Protein AF-A0A822ASY5-F1 (afdb_monomer_lite)

Sequence (119 aa):
MQWKNSNTTNGQVVAGGKGQGTGLHQLDHPTDVLIDKETDGLIICEGSRVVRLSRRSGTTKGEILIDNIKCCGLAMDEQRYLYVCVCVGAEKIITQQPQPQGGWMDIAYAKRRTLHFVS

Structure (mmCIF, N/CA/C/O backbone):
data_AF-A0A822ASY5-F1
#
_entry.id   AF-A0A822ASY5-F1
#
loop_
_atom_site.group_PDB
_atom_site.id
_atom_site.type_symbol
_atom_site.label_atom_id
_atom_site.label_alt_id
_atom_site.label_comp_id
_atom_site.label_asym_id
_atom_site.label_entity_id
_atom_site.label_seq_id
_atom_site.pdbx_PDB_ins_code
_atom_site.Cartn_x
_atom_site.Cartn_y
_atom_site.Cartn_z
_atom_site.occupancy
_atom_site.B_iso_or_equiv
_atom_site.auth_seq_id
_atom_site.auth_comp_id
_atom_site.auth_asym_id
_atom_site.auth_atom_id
_atom_site.pdbx_PDB_model_num
ATOM 1 N N . MET A 1 1 ? -1.332 -5.523 11.302 1.00 77.81 1 MET A N 1
ATOM 2 C CA . MET A 1 1 ? -2.174 -5.598 12.521 1.00 77.81 1 MET A CA 1
ATOM 3 C C . MET A 1 1 ? -2.439 -4.182 13.006 1.00 77.81 1 MET A C 1
ATOM 5 O O . MET A 1 1 ? -1.542 -3.358 12.884 1.00 77.81 1 MET A O 1
ATOM 9 N N . GLN A 1 2 ? -3.638 -3.890 13.510 1.00 79.69 2 GLN A N 1
ATOM 10 C CA . GLN A 1 2 ? -3.992 -2.585 14.071 1.00 79.69 2 GLN A CA 1
ATOM 11 C C . GLN A 1 2 ? -4.188 -2.689 15.587 1.00 79.69 2 GLN A C 1
ATOM 13 O O . GLN A 1 2 ? -4.877 -3.590 16.060 1.00 79.69 2 GLN A O 1
ATOM 18 N N . TRP A 1 3 ? -3.628 -1.731 16.325 1.00 81.62 3 TRP A N 1
ATOM 19 C CA . TRP A 1 3 ? -3.753 -1.598 17.778 1.00 81.62 3 TRP A CA 1
ATOM 20 C C . TRP A 1 3 ? -4.463 -0.285 18.100 1.00 81.62 3 TRP A C 1
ATOM 22 O O . TRP A 1 3 ? -4.217 0.727 17.438 1.00 81.62 3 TRP A O 1
ATOM 32 N N . LYS A 1 4 ? -5.371 -0.284 19.080 1.00 74.00 4 LYS A N 1
ATOM 33 C CA . LYS A 1 4 ? -6.147 0.908 19.443 1.00 74.00 4 LYS A CA 1
ATOM 34 C C . LYS A 1 4 ? -5.804 1.303 20.876 1.00 74.00 4 LYS A C 1
ATOM 36 O O . LYS A 1 4 ? -6.320 0.683 21.785 1.00 74.00 4 LYS A O 1
ATOM 41 N N . ASN A 1 5 ? -4.984 2.345 21.044 1.00 72.94 5 ASN A N 1
ATOM 42 C CA . ASN A 1 5 ? -4.483 2.885 22.322 1.00 72.94 5 ASN A CA 1
ATOM 43 C C . ASN A 1 5 ? -3.680 1.896 23.203 1.00 72.94 5 ASN A C 1
ATOM 45 O O . ASN A 1 5 ? -3.689 0.688 22.992 1.00 72.94 5 ASN A O 1
ATOM 49 N N . SER A 1 6 ? -2.939 2.437 24.175 1.00 60.81 6 SER A N 1
ATOM 50 C CA . SER A 1 6 ? -1.999 1.695 25.032 1.00 60.81 6 SER A CA 1
ATOM 51 C C . SER A 1 6 ? -2.659 0.783 26.070 1.00 60.81 6 SER A C 1
ATOM 53 O O . SER A 1 6 ? -1.964 -0.008 26.698 1.00 60.81 6 SER A O 1
ATOM 55 N N . ASN A 1 7 ? -3.977 0.891 26.266 1.00 66.25 7 ASN A N 1
ATOM 56 C CA . AS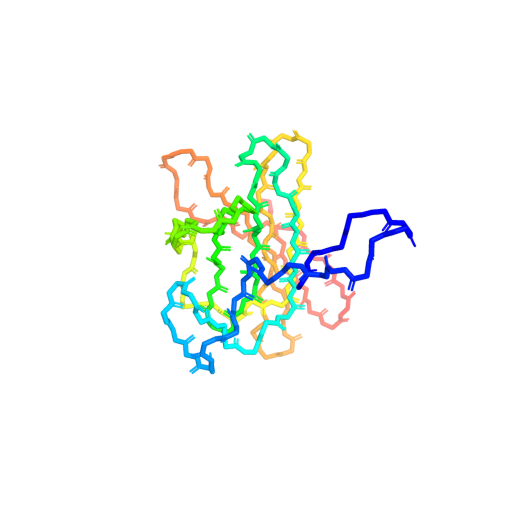N A 1 7 ? -4.703 0.148 27.300 1.00 66.25 7 ASN A CA 1
ATOM 57 C C . ASN A 1 7 ? -5.466 -1.058 26.736 1.00 66.25 7 ASN A C 1
ATOM 59 O O . ASN A 1 7 ? -6.144 -1.754 27.490 1.00 66.25 7 ASN A O 1
ATOM 63 N N . THR A 1 8 ? -5.375 -1.319 25.428 1.00 64.06 8 THR A N 1
ATOM 64 C CA . THR A 1 8 ? -5.912 -2.543 24.831 1.00 64.06 8 THR A CA 1
ATOM 65 C C . THR A 1 8 ? -4.779 -3.502 24.483 1.00 64.06 8 THR A C 1
ATOM 67 O O . THR A 1 8 ? -3.829 -3.162 23.784 1.00 64.06 8 THR A O 1
ATOM 70 N N . THR A 1 9 ? -4.887 -4.737 24.964 1.00 69.94 9 THR A N 1
ATOM 71 C CA . THR A 1 9 ? -3.963 -5.836 24.637 1.00 69.94 9 THR A CA 1
ATOM 72 C C . THR A 1 9 ? -4.388 -6.610 23.387 1.00 69.94 9 THR A C 1
ATOM 74 O O . THR A 1 9 ? -3.680 -7.513 22.948 1.00 69.94 9 THR A O 1
ATOM 77 N N . ASN A 1 10 ? -5.526 -6.252 22.787 1.00 75.94 10 ASN A N 1
ATOM 78 C CA . ASN A 1 10 ? -6.112 -6.971 21.663 1.00 75.94 10 ASN A CA 1
ATOM 79 C C . ASN A 1 10 ? -5.851 -6.227 20.349 1.00 75.94 10 ASN A C 1
ATOM 81 O O . ASN A 1 10 ? -6.573 -5.296 19.984 1.00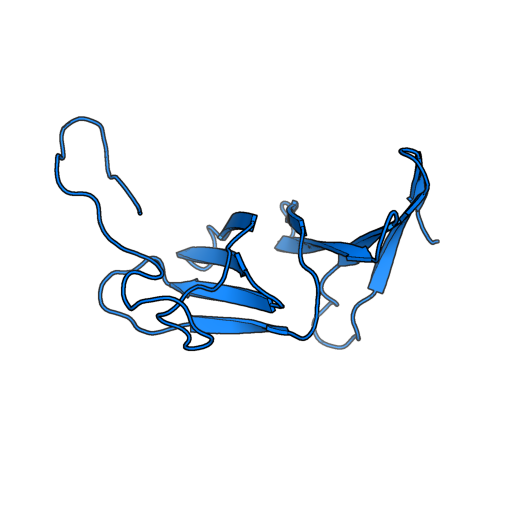 75.94 10 ASN A O 1
ATOM 85 N N . GLY A 1 11 ? -4.823 -6.663 19.624 1.00 77.56 11 GLY A N 1
ATOM 86 C CA . GLY A 1 11 ? -4.589 -6.267 18.239 1.00 77.56 11 GLY A CA 1
ATOM 87 C C . GLY A 1 11 ? -5.593 -6.930 17.293 1.00 77.56 11 GLY A C 1
ATOM 88 O O . GLY A 1 11 ? -5.956 -8.094 17.457 1.00 77.56 11 GLY A O 1
ATOM 89 N N . GLN A 1 12 ? -6.034 -6.200 16.271 1.00 81.94 12 GLN A N 1
ATOM 90 C CA . GLN A 1 12 ? -6.918 -6.722 15.233 1.00 81.94 12 GLN A CA 1
ATOM 91 C C . GLN A 1 12 ? -6.144 -6.991 13.941 1.00 81.94 12 GLN A C 1
ATOM 93 O O . GLN A 1 12 ? -5.408 -6.136 13.432 1.00 81.94 12 GLN A O 1
ATOM 98 N N . VAL A 1 13 ? -6.329 -8.185 13.377 1.00 82.38 13 VAL A N 1
ATOM 99 C CA . VAL A 1 13 ? -5.886 -8.482 12.012 1.00 82.38 13 VAL A CA 1
ATOM 100 C C . VAL A 1 13 ? -6.842 -7.785 11.047 1.00 82.38 13 VAL A C 1
ATOM 102 O O . VAL A 1 13 ? -8.025 -8.099 11.000 1.00 82.38 13 VAL A O 1
ATOM 105 N N . VAL A 1 14 ? -6.309 -6.808 10.316 1.00 80.25 14 VAL A N 1
ATOM 106 C CA . VAL A 1 14 ? -7.033 -5.977 9.335 1.00 80.25 14 VAL A CA 1
ATOM 107 C C . VAL A 1 14 ? -6.674 -6.336 7.888 1.00 80.25 14 VAL A C 1
ATOM 109 O O . VAL A 1 14 ? -7.365 -5.938 6.964 1.00 80.25 14 VAL A O 1
ATOM 112 N N . ALA A 1 15 ? -5.592 -7.095 7.698 1.00 82.88 15 ALA A N 1
ATOM 113 C CA . ALA A 1 15 ? -5.107 -7.587 6.414 1.00 82.88 15 ALA A CA 1
ATOM 114 C C . ALA A 1 15 ? -4.244 -8.838 6.645 1.00 82.88 15 ALA A C 1
ATOM 116 O O . ALA A 1 15 ? -3.534 -8.912 7.656 1.00 82.88 15 ALA A O 1
ATOM 117 N N . GLY A 1 16 ? -4.295 -9.801 5.722 1.00 83.12 16 GLY A N 1
ATOM 118 C CA . GLY A 1 16 ? -3.561 -11.066 5.813 1.00 83.12 16 GLY A CA 1
ATOM 119 C C . GLY A 1 16 ? -4.098 -12.031 6.883 1.00 83.12 16 GLY A C 1
ATOM 120 O O . GLY A 1 16 ? -5.283 -12.045 7.206 1.00 83.12 16 GLY A O 1
ATOM 121 N N . GLY A 1 17 ? -3.216 -12.877 7.432 1.00 81.31 17 GLY A N 1
ATOM 122 C CA . GLY A 1 17 ? -3.567 -13.860 8.473 1.00 81.31 17 GLY A CA 1
ATOM 123 C C . GLY A 1 17 ? -4.221 -15.151 7.956 1.00 81.31 17 GLY A C 1
ATOM 124 O O . GLY A 1 17 ? -4.697 -15.960 8.750 1.00 81.31 17 GLY A O 1
ATOM 125 N N . LYS A 1 18 ? -4.240 -15.356 6.634 1.00 86.44 18 LYS A N 1
ATOM 126 C CA . LYS A 1 18 ? -4.785 -16.545 5.952 1.00 86.44 18 LYS A CA 1
ATOM 127 C C . LYS A 1 18 ? -3.738 -17.252 5.079 1.00 86.44 18 LYS A C 1
ATOM 129 O O . LYS A 1 18 ? -4.065 -17.852 4.059 1.00 86.44 18 LYS A O 1
ATOM 134 N N . GLY A 1 19 ? -2.474 -17.163 5.488 1.00 88.75 19 GLY A N 1
ATOM 135 C CA . GLY A 1 19 ? -1.333 -17.632 4.703 1.00 88.75 19 GLY A CA 1
ATOM 136 C C . GLY A 1 19 ? -0.950 -16.678 3.569 1.00 88.75 19 GLY A C 1
ATOM 137 O O . GLY A 1 19 ? -1.640 -15.689 3.308 1.00 88.75 19 GLY A O 1
ATOM 138 N N . GLN A 1 20 ? 0.179 -16.985 2.935 1.00 91.62 20 GLN A N 1
ATOM 139 C CA . GLN A 1 20 ? 0.674 -16.277 1.758 1.00 91.62 20 GLN A CA 1
ATOM 140 C C . GLN A 1 20 ? -0.189 -16.617 0.536 1.00 91.62 20 GLN A C 1
ATOM 142 O O . GLN A 1 20 ? -0.557 -17.778 0.350 1.00 91.62 20 GLN A O 1
ATOM 147 N N . GLY A 1 21 ? -0.499 -15.627 -0.301 1.00 89.12 21 GLY A N 1
ATOM 148 C CA . GLY A 1 21 ? -1.221 -15.850 -1.552 1.00 89.12 21 GLY A CA 1
ATOM 149 C C . GLY A 1 21 ? -1.823 -14.581 -2.142 1.00 89.12 21 GLY A C 1
ATOM 150 O O . GLY A 1 21 ? -1.695 -13.495 -1.583 1.00 89.12 21 GLY A O 1
ATOM 151 N N . THR A 1 22 ? -2.505 -14.739 -3.275 1.00 86.81 22 THR A N 1
ATOM 152 C CA . THR A 1 22 ? -3.062 -13.639 -4.078 1.00 86.81 22 THR A CA 1
ATOM 153 C C . THR A 1 22 ? -4.551 -13.386 -3.815 1.00 86.81 22 THR A C 1
ATOM 155 O O . THR A 1 22 ? -5.168 -12.539 -4.463 1.00 86.81 22 THR A O 1
ATOM 158 N N . GLY A 1 23 ? -5.175 -14.070 -2.853 1.00 85.69 23 GLY A N 1
ATOM 159 C CA . GLY A 1 23 ? -6.523 -13.708 -2.406 1.00 85.69 23 GLY A CA 1
ATOM 160 C C . GLY A 1 23 ? -6.548 -12.310 -1.772 1.00 85.69 23 GLY A C 1
ATOM 161 O O . GLY A 1 23 ? -5.559 -11.878 -1.193 1.00 85.69 23 GLY A O 1
ATOM 162 N N . LEU A 1 24 ? -7.679 -11.596 -1.817 1.00 81.81 24 LEU A N 1
ATOM 163 C CA . LEU A 1 24 ? -7.832 -10.274 -1.164 1.00 81.81 24 LEU A CA 1
ATOM 164 C C . LEU A 1 24 ? -7.716 -10.315 0.373 1.00 81.81 24 LEU A C 1
ATOM 166 O O . LEU A 1 24 ? -7.583 -9.289 1.029 1.00 81.81 24 LEU A O 1
ATOM 170 N N . HIS A 1 25 ? -7.801 -11.509 0.956 1.00 78.19 25 HIS A N 1
ATOM 171 C CA . HIS A 1 25 ? -7.625 -11.766 2.386 1.00 78.19 25 HIS A CA 1
ATOM 172 C C . HIS A 1 25 ? -6.249 -12.375 2.710 1.00 78.19 25 HIS A C 1
ATOM 174 O O . HIS A 1 25 ? -5.973 -12.714 3.862 1.00 78.19 25 HIS A O 1
ATOM 180 N N . GLN A 1 26 ? -5.400 -12.545 1.699 1.00 88.31 26 GLN A N 1
ATOM 181 C CA . GLN A 1 26 ? -4.021 -12.998 1.817 1.00 88.31 26 GLN A CA 1
ATOM 182 C C . GLN A 1 26 ? -3.094 -11.841 1.451 1.00 88.31 26 GLN A C 1
ATOM 184 O O . GLN A 1 26 ? -3.522 -10.871 0.835 1.00 88.31 26 GLN A O 1
ATOM 189 N N . LEU A 1 27 ? -1.845 -11.931 1.893 1.00 89.25 27 LEU A N 1
ATOM 190 C CA . LEU A 1 27 ? -0.790 -11.008 1.495 1.00 89.25 27 LEU A CA 1
ATOM 191 C C . LEU A 1 27 ? 0.386 -11.840 1.011 1.00 89.25 27 LEU A C 1
ATOM 193 O O . LEU A 1 27 ? 0.682 -12.881 1.602 1.00 89.25 27 LEU A O 1
ATOM 197 N N . ASP A 1 28 ? 1.079 -11.360 -0.010 1.00 92.25 28 ASP A N 1
ATOM 198 C CA . ASP A 1 28 ? 2.312 -11.962 -0.490 1.00 92.25 28 ASP A CA 1
ATOM 199 C C . ASP A 1 28 ? 3.449 -10.945 -0.379 1.00 92.25 28 ASP A C 1
ATOM 201 O O . ASP A 1 28 ? 3.425 -9.939 -1.062 1.00 92.25 28 ASP A O 1
ATOM 205 N N . HIS A 1 29 ? 4.419 -11.148 0.517 1.00 92.06 29 HIS A N 1
ATOM 206 C CA . HIS A 1 29 ? 5.585 -10.257 0.673 1.00 92.06 29 HIS A CA 1
ATOM 207 C C . HIS A 1 29 ? 5.259 -8.737 0.651 1.00 92.06 29 HIS A C 1
ATOM 209 O O . HIS A 1 29 ? 5.757 -8.017 -0.218 1.00 92.06 29 HIS A O 1
ATOM 215 N N . PRO A 1 30 ? 4.418 -8.218 1.570 1.00 92.12 30 PRO A N 1
ATOM 216 C CA . PRO A 1 30 ? 4.105 -6.792 1.621 1.00 92.12 30 PRO A CA 1
ATOM 217 C C . PRO A 1 30 ? 5.357 -5.956 1.907 1.00 92.12 30 PRO A C 1
ATOM 219 O O . PRO A 1 30 ? 6.120 -6.275 2.821 1.00 92.12 30 PRO A O 1
ATOM 222 N N . THR A 1 31 ? 5.557 -4.876 1.154 1.00 93.38 31 THR A N 1
ATOM 223 C CA . THR A 1 31 ? 6.727 -3.992 1.284 1.00 93.38 31 THR A CA 1
ATOM 224 C C . THR A 1 31 ? 6.387 -2.617 1.842 1.00 93.38 31 THR A C 1
ATOM 226 O O . THR A 1 31 ? 7.274 -1.968 2.388 1.00 93.38 31 THR A O 1
ATOM 229 N N . ASP A 1 32 ? 5.137 -2.161 1.714 1.00 94.81 32 ASP A N 1
ATOM 230 C CA . ASP A 1 32 ? 4.708 -0.858 2.229 1.00 94.81 32 ASP A CA 1
ATOM 231 C C . ASP A 1 32 ? 3.194 -0.805 2.496 1.00 94.81 32 ASP A C 1
ATOM 233 O O . ASP A 1 32 ? 2.422 -1.588 1.933 1.00 94.81 32 ASP A O 1
ATOM 237 N N . VAL A 1 33 ? 2.758 0.115 3.355 1.00 93.75 33 VAL A N 1
ATOM 238 C CA . VAL A 1 33 ? 1.348 0.333 3.696 1.00 93.75 33 VAL A CA 1
ATOM 239 C C . VAL A 1 33 ? 1.078 1.792 4.058 1.00 93.75 33 VAL A C 1
ATOM 241 O O . VAL A 1 33 ? 1.802 2.394 4.846 1.00 93.75 33 VAL A O 1
ATOM 244 N N . LEU A 1 34 ? -0.035 2.338 3.564 1.00 94.38 34 LEU A N 1
ATOM 245 C CA . LEU A 1 34 ? -0.553 3.640 3.986 1.00 94.38 34 LEU A CA 1
ATOM 246 C C . LEU A 1 34 ? -2.046 3.584 4.323 1.00 94.38 34 LEU A C 1
ATOM 248 O O . LEU A 1 34 ? -2.758 2.646 3.959 1.00 94.38 34 LEU A O 1
ATOM 252 N N . ILE A 1 35 ? -2.519 4.596 5.052 1.00 91.75 35 ILE A N 1
ATOM 253 C CA . ILE A 1 35 ? -3.927 4.742 5.433 1.00 91.75 35 ILE A CA 1
ATOM 254 C C . ILE A 1 35 ? -4.570 5.793 4.532 1.00 91.75 35 ILE A C 1
ATOM 256 O O . ILE A 1 35 ? -4.157 6.953 4.546 1.00 91.75 35 ILE A O 1
ATOM 260 N N . ASP A 1 36 ? -5.629 5.408 3.826 1.00 90.69 36 ASP A N 1
ATOM 261 C CA . ASP A 1 36 ? -6.537 6.351 3.183 1.00 90.69 36 ASP A CA 1
ATOM 262 C C . ASP A 1 36 ? -7.637 6.739 4.177 1.00 90.69 36 ASP A C 1
ATOM 264 O O . ASP A 1 36 ? -8.544 5.956 4.473 1.00 90.69 36 ASP A O 1
ATOM 268 N N . LYS A 1 37 ? -7.521 7.948 4.735 1.00 87.75 37 LYS A N 1
ATOM 269 C CA . LYS A 1 37 ? -8.436 8.460 5.765 1.00 87.75 37 LYS A CA 1
ATOM 270 C C . LYS A 1 37 ? -9.847 8.696 5.232 1.00 87.75 37 LYS A C 1
ATOM 272 O O . LYS A 1 37 ? -10.793 8.494 5.986 1.00 87.75 37 LYS A O 1
ATOM 277 N N . GLU A 1 38 ? -9.990 9.071 3.962 1.00 88.06 38 GLU A N 1
ATOM 278 C CA . GLU A 1 38 ? -11.299 9.336 3.358 1.00 88.06 38 GLU A CA 1
ATOM 279 C C . GLU A 1 38 ? -12.094 8.045 3.161 1.00 88.06 38 GLU A C 1
ATOM 281 O O . GLU A 1 38 ? -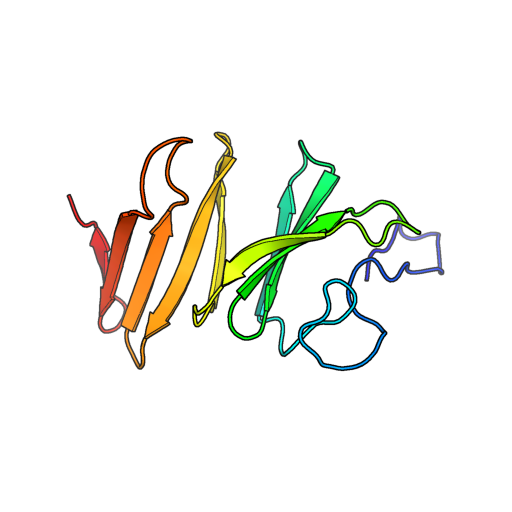13.298 8.002 3.405 1.00 88.06 38 GLU A O 1
ATOM 286 N N . THR A 1 39 ? -11.427 6.966 2.739 1.00 86.56 39 THR A N 1
ATOM 287 C CA . THR A 1 39 ? -12.099 5.671 2.539 1.00 86.56 39 THR A CA 1
ATOM 288 C C . THR A 1 39 ? -12.060 4.763 3.765 1.00 86.56 39 THR A C 1
ATOM 290 O O . THR A 1 39 ? -12.650 3.682 3.737 1.00 86.56 39 THR A O 1
ATOM 293 N N . ASP A 1 40 ? -11.388 5.190 4.841 1.00 88.00 40 ASP A N 1
ATOM 294 C CA . ASP A 1 40 ? -11.049 4.365 6.008 1.00 88.00 40 ASP A CA 1
ATOM 295 C C . ASP A 1 40 ? -10.409 3.021 5.590 1.00 88.00 40 ASP A C 1
ATOM 297 O O . ASP A 1 40 ? -10.729 1.939 6.097 1.00 88.00 40 ASP A O 1
ATOM 301 N N . GLY A 1 41 ? -9.526 3.097 4.592 1.00 89.25 41 GLY A N 1
ATOM 302 C CA . GLY A 1 41 ? -8.889 1.960 3.935 1.00 89.25 41 GLY A CA 1
ATOM 303 C C . GLY A 1 41 ? -7.392 1.862 4.226 1.00 89.25 41 GLY A C 1
ATOM 304 O O . GLY A 1 41 ? -6.735 2.847 4.561 1.00 89.25 41 GLY A O 1
ATOM 305 N N . LEU A 1 42 ? -6.844 0.658 4.086 1.00 91.38 42 LEU A N 1
ATOM 306 C CA . LEU A 1 42 ? -5.408 0.416 3.957 1.00 91.38 42 LEU A CA 1
ATOM 307 C C . LEU A 1 42 ? -5.081 0.238 2.487 1.00 91.38 42 LEU A C 1
ATOM 309 O O . LEU A 1 42 ? -5.719 -0.578 1.828 1.00 91.38 42 LEU A O 1
ATOM 313 N N . ILE A 1 43 ? -4.070 0.946 2.005 1.00 93.56 43 ILE A N 1
ATOM 314 C CA . ILE A 1 43 ? -3.466 0.684 0.702 1.00 93.56 43 ILE A CA 1
ATOM 315 C C . ILE A 1 43 ? -2.142 -0.020 0.968 1.00 93.56 43 ILE A C 1
ATOM 317 O O . ILE A 1 43 ? -1.297 0.509 1.687 1.00 93.56 43 ILE A O 1
ATOM 321 N N . ILE A 1 44 ? -1.999 -1.236 0.452 1.00 93.31 44 ILE A N 1
ATOM 322 C CA . ILE A 1 44 ? -0.872 -2.124 0.732 1.00 93.31 44 ILE A CA 1
ATOM 323 C C . ILE A 1 44 ? -0.165 -2.442 -0.576 1.00 93.31 44 ILE A C 1
ATOM 325 O O . ILE A 1 44 ? -0.787 -2.877 -1.542 1.00 93.31 44 ILE A O 1
ATOM 329 N N . CYS A 1 45 ? 1.143 -2.242 -0.567 1.00 93.81 45 CYS A N 1
ATOM 330 C CA . CYS A 1 45 ? 2.078 -2.660 -1.596 1.00 93.81 45 CYS A CA 1
ATOM 331 C C . CYS A 1 45 ? 2.520 -4.083 -1.255 1.00 93.81 45 CYS A C 1
ATOM 333 O O . CYS A 1 45 ? 3.166 -4.288 -0.225 1.00 93.81 45 CYS A O 1
ATOM 335 N N . GLU A 1 46 ? 2.120 -5.070 -2.055 1.00 92.12 46 GLU A N 1
ATOM 336 C CA . GLU A 1 46 ? 2.392 -6.487 -1.797 1.00 92.12 46 GLU A CA 1
ATOM 337 C C . GLU A 1 46 ? 2.607 -7.279 -3.081 1.00 92.12 46 GLU A C 1
ATOM 339 O O . GLU A 1 46 ? 1.920 -7.085 -4.078 1.00 92.12 46 GLU A O 1
ATOM 344 N N . GLY A 1 47 ? 3.590 -8.174 -3.054 1.00 89.94 47 GLY A N 1
ATOM 345 C CA . GLY A 1 47 ? 3.869 -9.109 -4.129 1.00 89.94 47 GLY A CA 1
ATOM 346 C C . GLY A 1 47 ? 4.094 -8.373 -5.441 1.00 89.94 47 GLY A C 1
ATOM 347 O O . GLY A 1 47 ? 5.065 -7.634 -5.603 1.00 89.94 47 GLY A O 1
ATOM 348 N N . SER A 1 48 ? 3.174 -8.583 -6.380 1.00 90.50 48 SER A N 1
ATOM 349 C CA . SER A 1 48 ? 3.168 -7.928 -7.690 1.00 90.50 48 SER A CA 1
ATOM 350 C C . SER A 1 48 ? 2.031 -6.907 -7.860 1.00 90.50 48 SER A C 1
ATOM 352 O O . SER A 1 48 ? 1.583 -6.657 -8.979 1.00 90.50 48 SER A O 1
ATOM 354 N N . ARG A 1 49 ? 1.504 -6.351 -6.761 1.00 91.12 49 ARG A N 1
ATOM 355 C CA . ARG A 1 49 ? 0.274 -5.551 -6.771 1.00 91.12 49 ARG A CA 1
ATOM 356 C C . ARG A 1 49 ? 0.196 -4.491 -5.670 1.00 91.12 49 ARG A C 1
ATOM 358 O O . ARG A 1 49 ? 0.932 -4.492 -4.685 1.00 91.12 49 ARG A O 1
ATOM 365 N N . VAL A 1 50 ? -0.759 -3.587 -5.845 1.00 92.56 50 VAL A N 1
ATOM 366 C CA . VAL A 1 50 ? -1.240 -2.667 -4.817 1.00 92.56 50 VAL A CA 1
ATOM 367 C C . VAL A 1 50 ? -2.712 -2.959 -4.581 1.00 92.56 50 VAL A C 1
ATOM 369 O O . VAL A 1 50 ? -3.522 -2.928 -5.509 1.00 92.56 50 VAL A O 1
ATOM 372 N N . VAL A 1 51 ? -3.064 -3.246 -3.334 1.00 92.12 51 VAL A N 1
ATOM 373 C CA . VAL A 1 51 ? -4.435 -3.568 -2.928 1.00 92.12 51 VAL A CA 1
ATOM 374 C C . VAL A 1 51 ? -4.963 -2.520 -1.968 1.00 92.12 51 VAL A C 1
ATOM 376 O O . VAL A 1 51 ? -4.220 -1.992 -1.141 1.00 92.12 51 VAL A O 1
ATOM 379 N N . ARG A 1 52 ? -6.264 -2.249 -2.038 1.00 91.50 52 ARG A N 1
ATOM 380 C CA . ARG A 1 52 ? -6.983 -1.471 -1.032 1.00 91.50 52 ARG A CA 1
ATOM 381 C C . ARG A 1 52 ? -7.891 -2.393 -0.241 1.00 91.50 52 ARG A C 1
ATOM 383 O O . ARG A 1 52 ? -8.724 -3.075 -0.824 1.00 91.50 52 ARG A O 1
ATOM 390 N N . LEU A 1 53 ? -7.751 -2.399 1.078 1.00 89.19 53 LEU A N 1
ATOM 391 C CA . LEU A 1 53 ? -8.551 -3.205 2.002 1.00 89.19 53 LEU A CA 1
ATOM 392 C C . LEU A 1 53 ? -9.290 -2.297 2.985 1.00 89.19 53 LEU A C 1
ATOM 394 O O . LEU A 1 53 ? -8.740 -1.295 3.441 1.00 89.19 53 LEU A O 1
ATOM 398 N N . SER A 1 54 ? -10.525 -2.640 3.354 1.00 85.94 54 SER A N 1
ATOM 399 C CA . SER A 1 54 ? -11.217 -1.915 4.425 1.00 85.94 54 SER A CA 1
ATOM 400 C C . SER A 1 54 ? -10.556 -2.173 5.778 1.00 85.94 54 SER A C 1
ATOM 402 O O . SER A 1 54 ? -10.252 -3.311 6.129 1.00 85.94 54 SER A O 1
ATOM 404 N N . ARG A 1 55 ? -10.399 -1.124 6.593 1.00 81.19 55 ARG A N 1
ATOM 405 C CA . ARG A 1 55 ? -9.960 -1.268 7.991 1.00 81.19 55 ARG A CA 1
ATOM 406 C C . ARG A 1 55 ? -11.049 -1.808 8.906 1.00 81.19 55 ARG A C 1
ATOM 408 O O . ARG A 1 55 ? -10.764 -2.201 10.038 1.00 81.19 55 ARG A O 1
ATOM 415 N N . ARG A 1 56 ? -12.303 -1.805 8.450 1.00 76.19 56 ARG A N 1
ATOM 416 C CA . ARG A 1 56 ? -13.432 -2.262 9.255 1.00 76.19 56 ARG A CA 1
ATOM 417 C C . ARG A 1 56 ? -13.424 -3.782 9.330 1.00 76.19 56 ARG A C 1
ATOM 419 O O . ARG A 1 56 ? -13.584 -4.483 8.329 1.00 76.19 56 ARG A O 1
ATOM 426 N N . SER A 1 57 ? -13.253 -4.262 10.558 1.00 60.03 57 SER A N 1
ATOM 427 C CA . SER A 1 57 ? -13.281 -5.675 10.920 1.00 60.03 57 SER A CA 1
ATOM 428 C C . SER A 1 57 ? -14.447 -6.434 10.291 1.00 60.03 57 SER A C 1
ATOM 430 O O . SER A 1 57 ? -15.566 -5.926 10.230 1.00 60.03 57 SER A O 1
ATOM 432 N N . GLY A 1 58 ? -14.186 -7.667 9.858 1.00 57.97 58 GLY A N 1
ATOM 433 C CA . GLY A 1 58 ? -15.214 -8.582 9.358 1.00 57.97 58 GLY A CA 1
ATOM 434 C C . GLY A 1 58 ? -15.664 -8.332 7.919 1.00 57.97 58 GLY A C 1
ATOM 435 O O . GLY A 1 58 ? -16.486 -9.090 7.412 1.00 57.97 58 GLY A O 1
ATOM 436 N N . THR A 1 59 ? -15.119 -7.325 7.231 1.00 58.34 59 THR A N 1
ATOM 437 C CA . THR A 1 59 ? -15.376 -7.127 5.802 1.00 58.34 59 THR A CA 1
ATOM 438 C C . THR A 1 59 ? -14.210 -7.668 4.975 1.00 58.34 59 THR A C 1
ATOM 440 O O . THR A 1 59 ? -13.090 -7.186 5.065 1.00 58.34 59 THR A O 1
ATOM 443 N N . THR A 1 60 ? -14.462 -8.659 4.117 1.00 60.09 60 THR A N 1
ATOM 444 C CA . THR A 1 60 ? -13.539 -9.096 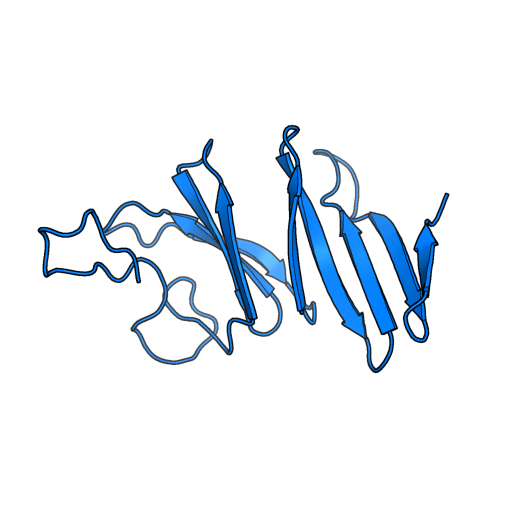3.047 1.00 60.09 60 THR A CA 1
ATOM 445 C C . THR A 1 60 ? -13.544 -8.129 1.859 1.00 60.09 60 THR A C 1
ATOM 447 O O . THR A 1 60 ? -13.201 -8.501 0.738 1.00 60.09 60 THR A O 1
ATOM 450 N N . LYS A 1 61 ? -13.965 -6.877 2.085 1.00 75.56 61 LYS A N 1
ATOM 451 C CA . LYS A 1 61 ? -14.040 -5.857 1.046 1.00 75.56 61 LYS A CA 1
ATOM 452 C C . LYS A 1 61 ? -12.636 -5.335 0.787 1.00 75.56 61 LYS A C 1
ATOM 454 O O . LYS A 1 61 ? -12.094 -4.549 1.564 1.00 75.56 61 LYS A O 1
ATOM 459 N N . GLY A 1 62 ? -12.077 -5.816 -0.309 1.00 83.19 62 GLY A N 1
ATOM 460 C CA . GLY A 1 62 ? -10.832 -5.347 -0.869 1.00 83.19 62 GLY A CA 1
ATOM 461 C C . GLY A 1 62 ? -10.942 -5.234 -2.380 1.00 83.19 62 GLY A C 1
ATOM 462 O O . GLY A 1 62 ? -11.817 -5.844 -2.992 1.00 83.19 62 GLY A O 1
ATOM 463 N N . GLU A 1 63 ? -10.049 -4.464 -2.970 1.00 88.31 63 GLU A N 1
ATOM 464 C CA . GLU A 1 63 ? -9.888 -4.370 -4.414 1.00 88.31 63 GLU A CA 1
ATOM 465 C C . GLU A 1 63 ? -8.406 -4.303 -4.767 1.00 88.31 63 GLU A C 1
ATOM 467 O O . GLU A 1 63 ? -7.571 -3.865 -3.971 1.00 88.31 63 GLU A O 1
ATOM 472 N N . ILE A 1 64 ? -8.085 -4.754 -5.973 1.00 89.94 64 ILE A N 1
ATOM 473 C CA . ILE A 1 64 ? -6.769 -4.560 -6.566 1.00 89.94 64 ILE A CA 1
ATOM 474 C C . ILE A 1 64 ? -6.809 -3.192 -7.249 1.00 89.94 64 ILE A C 1
ATOM 476 O O . ILE A 1 64 ? -7.632 -2.979 -8.134 1.00 89.94 64 ILE A O 1
ATOM 480 N N . LEU A 1 65 ? -5.958 -2.266 -6.807 1.00 89.88 65 LEU A N 1
ATOM 481 C CA . LEU A 1 65 ? -5.809 -0.952 -7.438 1.00 89.88 65 LEU A CA 1
ATOM 482 C C . LEU A 1 65 ? -4.858 -1.022 -8.632 1.00 89.88 65 LEU A C 1
ATOM 484 O O . LEU A 1 65 ? -5.071 -0.349 -9.637 1.00 89.88 65 LEU A O 1
ATOM 488 N N . ILE A 1 66 ? -3.796 -1.819 -8.491 1.00 88.44 66 ILE A N 1
ATOM 489 C CA . ILE A 1 66 ? -2.756 -2.018 -9.501 1.00 88.44 66 ILE A CA 1
ATOM 490 C C . ILE A 1 66 ? -2.277 -3.459 -9.409 1.00 88.44 66 ILE A C 1
ATOM 492 O O . ILE A 1 66 ? -2.053 -3.957 -8.306 1.00 88.44 66 ILE A O 1
ATOM 496 N N . ASP A 1 67 ? -2.069 -4.113 -10.540 1.00 89.50 67 ASP A N 1
ATOM 497 C CA . ASP A 1 67 ? -1.430 -5.419 -10.634 1.00 89.50 67 ASP A CA 1
ATOM 498 C C . ASP A 1 67 ? -0.233 -5.390 -11.588 1.00 89.50 67 ASP A C 1
ATOM 500 O O . ASP A 1 67 ? 0.079 -4.375 -12.210 1.00 89.50 67 ASP A O 1
ATOM 504 N N . ASN A 1 68 ? 0.477 -6.517 -11.648 1.00 88.50 68 ASN A N 1
ATOM 505 C CA . ASN A 1 68 ? 1.616 -6.732 -12.533 1.00 88.50 68 ASN A CA 1
ATOM 506 C C . ASN A 1 68 ? 2.741 -5.683 -12.385 1.00 88.50 68 ASN A C 1
ATOM 508 O O . ASN A 1 68 ? 3.414 -5.326 -13.353 1.00 88.50 68 ASN A O 1
ATOM 512 N N . ILE A 1 69 ? 2.974 -5.203 -11.160 1.00 86.81 69 ILE A N 1
ATOM 513 C CA . ILE A 1 69 ? 4.037 -4.243 -10.842 1.00 86.81 69 ILE A CA 1
ATOM 514 C C . ILE A 1 69 ? 4.929 -4.744 -9.714 1.00 86.81 69 ILE A C 1
ATOM 516 O O . ILE A 1 69 ? 4.464 -5.323 -8.738 1.00 86.81 69 ILE A O 1
ATOM 520 N N . LYS A 1 70 ? 6.230 -4.452 -9.783 1.00 88.31 70 LYS A N 1
ATOM 521 C CA . LYS A 1 70 ? 7.145 -4.694 -8.660 1.00 88.31 70 LYS A CA 1
ATOM 522 C C . LYS A 1 70 ? 7.136 -3.499 -7.713 1.00 88.31 70 LYS A C 1
ATOM 524 O O . LYS A 1 70 ? 8.043 -2.665 -7.737 1.00 88.31 70 LYS A O 1
ATOM 529 N N . CYS A 1 71 ? 6.074 -3.406 -6.925 1.00 87.50 71 CYS A N 1
ATOM 530 C CA . CYS A 1 71 ? 5.866 -2.309 -5.995 1.00 87.50 71 CYS A CA 1
ATOM 531 C C . CYS A 1 71 ? 6.968 -2.283 -4.911 1.00 87.50 71 CYS A C 1
ATOM 533 O O . CYS A 1 71 ? 7.342 -3.320 -4.366 1.00 87.50 71 CYS A O 1
ATOM 535 N N . CYS A 1 72 ? 7.530 -1.100 -4.639 1.00 89.50 72 CYS A N 1
ATOM 536 C CA . CYS A 1 72 ? 8.584 -0.883 -3.637 1.00 89.50 72 CYS A CA 1
ATOM 537 C C . CYS A 1 72 ? 8.240 0.128 -2.551 1.00 89.50 72 CYS A C 1
ATOM 539 O O . CYS A 1 72 ? 8.963 0.207 -1.559 1.00 89.50 72 CYS A O 1
ATOM 541 N N . GLY A 1 73 ? 7.197 0.923 -2.748 1.00 91.00 73 GLY A N 1
ATOM 542 C CA . GLY A 1 73 ? 6.837 1.988 -1.828 1.00 91.00 73 GLY A CA 1
ATOM 543 C C . GLY A 1 73 ? 5.627 2.763 -2.315 1.00 91.00 73 GLY A C 1
ATOM 544 O O . GLY A 1 73 ? 5.357 2.817 -3.518 1.00 91.00 73 GLY A O 1
ATOM 545 N N . LEU A 1 74 ? 4.914 3.357 -1.370 1.00 93.25 74 LEU A N 1
ATOM 546 C CA . LEU A 1 74 ? 3.692 4.108 -1.590 1.00 93.25 74 LEU A CA 1
ATOM 547 C C . LEU A 1 74 ? 3.806 5.490 -0.952 1.00 93.25 74 LEU A C 1
ATOM 549 O O . LEU A 1 74 ? 4.356 5.656 0.133 1.00 93.25 74 LEU A O 1
ATOM 553 N N . ALA A 1 75 ? 3.216 6.484 -1.601 1.00 92.62 75 ALA A N 1
ATOM 554 C CA . ALA A 1 75 ? 2.935 7.777 -0.999 1.00 92.62 75 ALA A CA 1
ATOM 555 C C . ALA A 1 75 ? 1.582 8.282 -1.494 1.00 92.62 75 ALA A C 1
ATOM 557 O O . ALA A 1 75 ? 1.128 7.905 -2.571 1.00 92.62 75 ALA A O 1
ATOM 558 N N . MET A 1 76 ? 0.930 9.132 -0.711 1.00 90.31 76 MET A N 1
ATOM 559 C CA . MET A 1 76 ? -0.313 9.780 -1.113 1.00 90.31 76 MET A CA 1
ATOM 560 C C . MET A 1 76 ? -0.279 11.237 -0.667 1.00 90.31 76 MET A C 1
ATOM 562 O O . MET A 1 76 ? 0.136 11.512 0.461 1.00 90.31 76 MET A O 1
ATOM 566 N N . ASP A 1 77 ? -0.677 12.154 -1.546 1.00 89.31 77 ASP A N 1
ATOM 567 C CA . ASP A 1 77 ? -0.763 13.581 -1.219 1.00 89.31 77 ASP A CA 1
ATOM 568 C C . ASP A 1 77 ? -2.131 13.977 -0.640 1.00 89.31 77 ASP A C 1
ATOM 570 O O . ASP A 1 77 ? -3.042 13.159 -0.481 1.00 89.31 77 ASP A O 1
ATOM 574 N N . GLU A 1 78 ? -2.272 15.258 -0.301 1.00 88.56 78 GLU A N 1
ATOM 575 C CA . GLU A 1 78 ? -3.506 15.828 0.249 1.00 88.56 78 GLU A CA 1
ATOM 576 C C . GLU A 1 78 ? -4.665 15.831 -0.759 1.00 88.56 78 GLU A C 1
ATOM 578 O O . GLU A 1 78 ? -5.828 15.794 -0.360 1.00 88.56 78 GLU A O 1
ATOM 583 N N . GLN A 1 79 ? -4.366 15.834 -2.062 1.00 86.25 79 GLN A N 1
ATOM 584 C CA . GLN A 1 79 ? -5.352 15.728 -3.140 1.00 86.25 79 GLN A CA 1
ATOM 585 C C . GLN A 1 79 ? -5.717 14.268 -3.458 1.00 86.25 79 GLN A C 1
ATOM 587 O O . GLN A 1 79 ? -6.558 14.023 -4.325 1.00 86.25 79 GLN A O 1
ATOM 592 N N . ARG A 1 80 ? -5.145 13.308 -2.717 1.00 87.06 80 ARG A N 1
ATOM 593 C CA . ARG A 1 80 ? -5.353 11.858 -2.829 1.00 87.06 80 ARG A CA 1
ATOM 594 C C . ARG A 1 80 ? -4.837 11.239 -4.118 1.00 87.06 80 ARG A C 1
ATOM 596 O O . ARG A 1 80 ? -5.323 10.185 -4.531 1.00 87.06 80 ARG A O 1
ATOM 603 N N . TYR A 1 81 ? -3.817 11.828 -4.727 1.00 86.19 81 TYR A N 1
ATOM 604 C CA . TYR A 1 81 ? -3.057 11.098 -5.728 1.00 86.19 81 TYR A CA 1
ATOM 605 C C . TYR A 1 81 ? -2.201 10.037 -5.052 1.00 86.19 81 TYR A C 1
ATOM 607 O O . TYR A 1 81 ? -1.422 10.338 -4.146 1.00 86.19 81 TYR A O 1
ATOM 615 N N . LEU A 1 82 ? -2.341 8.795 -5.512 1.00 88.69 82 LEU A N 1
ATOM 616 C CA . LEU A 1 82 ? -1.487 7.689 -5.108 1.00 88.69 82 LEU A CA 1
ATOM 617 C C . LEU A 1 82 ? -0.237 7.663 -5.989 1.00 88.69 82 LEU A C 1
ATOM 619 O O . LEU A 1 82 ? -0.329 7.553 -7.213 1.00 88.69 82 LEU A O 1
ATOM 623 N N . TYR A 1 83 ? 0.920 7.720 -5.344 1.00 90.00 83 TYR A N 1
ATOM 624 C CA . TYR A 1 83 ? 2.234 7.584 -5.949 1.00 90.00 83 TYR A CA 1
ATOM 625 C C . TYR A 1 83 ? 2.798 6.212 -5.607 1.00 90.00 83 TYR A C 1
ATOM 627 O O . TYR A 1 83 ? 2.859 5.829 -4.436 1.00 90.00 83 TYR A O 1
ATOM 635 N N . VAL A 1 84 ? 3.234 5.478 -6.626 1.00 89.19 84 VAL A N 1
ATOM 636 C CA . VAL A 1 84 ? 3.764 4.126 -6.473 1.00 89.19 84 VAL A CA 1
ATOM 637 C C . VAL A 1 84 ? 5.180 4.067 -7.015 1.00 89.19 84 VAL A C 1
ATOM 639 O O . VAL A 1 84 ? 5.431 4.305 -8.196 1.00 89.19 84 VAL A O 1
ATOM 642 N N . CYS A 1 85 ? 6.110 3.723 -6.129 1.00 88.25 85 CYS A N 1
ATOM 643 C CA . CYS A 1 85 ? 7.459 3.321 -6.488 1.00 88.2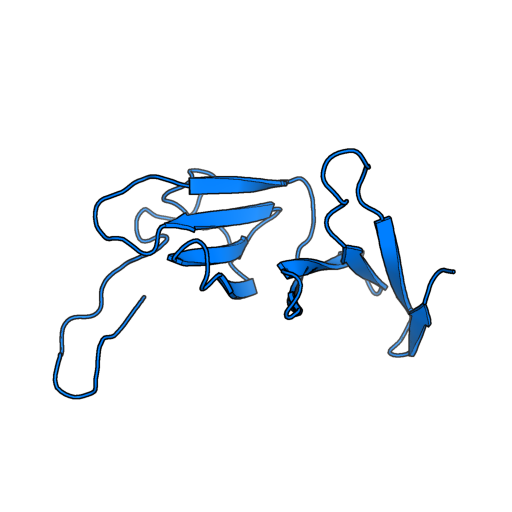5 85 CYS A CA 1
ATOM 644 C C . CYS A 1 85 ? 7.397 1.923 -7.114 1.00 88.25 85 CYS A C 1
ATOM 646 O O . CYS A 1 85 ? 6.916 0.982 -6.479 1.00 88.25 85 CYS A O 1
ATOM 648 N N . VAL A 1 86 ? 7.953 1.769 -8.313 1.00 86.25 86 VAL A N 1
ATOM 649 C CA . VAL A 1 86 ? 8.171 0.491 -8.994 1.00 86.25 86 VAL A CA 1
ATOM 650 C C . VAL A 1 86 ? 9.673 0.241 -9.132 1.00 86.25 86 VAL A C 1
ATOM 652 O O . VAL A 1 86 ? 10.418 1.088 -9.625 1.00 86.25 86 VAL A O 1
ATOM 655 N N . CYS A 1 87 ? 10.131 -0.930 -8.689 1.00 82.25 87 CYS A N 1
ATOM 656 C CA . CYS A 1 87 ? 11.526 -1.360 -8.780 1.00 82.25 87 CYS A CA 1
ATOM 657 C C . CYS A 1 87 ? 11.750 -2.173 -10.061 1.00 82.25 87 CYS A C 1
ATOM 659 O O . CYS A 1 87 ? 11.331 -3.327 -10.141 1.00 82.25 87 CYS A O 1
ATOM 661 N N . VAL A 1 88 ? 12.492 -1.631 -11.024 1.00 79.12 88 VAL A N 1
ATOM 662 C CA . VAL A 1 88 ? 12.859 -2.317 -12.273 1.00 79.12 88 VAL A CA 1
ATOM 663 C C . VAL A 1 88 ? 14.372 -2.575 -12.277 1.00 79.12 88 VAL A C 1
ATOM 665 O O . VAL A 1 88 ? 15.176 -1.791 -12.758 1.00 79.12 88 VAL A O 1
ATOM 668 N N . GLY A 1 89 ? 14.830 -3.666 -11.665 1.00 77.00 89 GLY A N 1
ATOM 669 C CA . GLY A 1 89 ? 16.275 -3.896 -11.499 1.00 77.00 89 GLY A CA 1
ATOM 670 C C . GLY A 1 89 ? 16.925 -2.863 -10.561 1.00 77.00 89 GLY A C 1
ATOM 671 O O . GLY A 1 89 ? 16.551 -2.786 -9.394 1.00 77.00 89 GLY A O 1
ATOM 672 N N . ALA A 1 90 ? 17.905 -2.091 -11.049 1.00 68.50 90 ALA A N 1
ATOM 673 C CA . ALA A 1 90 ? 18.552 -1.006 -10.286 1.00 68.50 90 ALA A CA 1
ATOM 674 C C . ALA A 1 90 ? 17.810 0.345 -10.387 1.00 68.50 90 ALA A C 1
ATOM 676 O O . ALA A 1 90 ? 18.279 1.361 -9.865 1.00 68.50 90 ALA A O 1
ATOM 677 N N . GLU A 1 91 ? 16.687 0.355 -11.097 1.00 71.06 91 GLU A N 1
ATOM 678 C CA . GLU A 1 91 ? 15.909 1.524 -11.469 1.00 71.06 91 GLU A CA 1
ATOM 679 C C . GLU A 1 91 ? 14.664 1.644 -10.591 1.00 71.06 91 GLU A C 1
ATOM 681 O O . GLU A 1 91 ? 14.022 0.641 -10.274 1.00 71.06 91 GLU A O 1
ATOM 686 N N . LYS A 1 92 ? 14.333 2.869 -10.175 1.00 74.56 92 LYS A N 1
ATOM 687 C CA . LYS A 1 92 ? 13.091 3.157 -9.446 1.00 74.56 92 LYS A CA 1
ATOM 688 C C . LYS A 1 92 ? 12.247 4.112 -10.268 1.00 74.56 92 LYS A C 1
ATOM 690 O O . LYS A 1 92 ? 12.740 5.177 -10.616 1.00 74.56 92 LYS A O 1
ATOM 695 N N . ILE A 1 93 ? 11.007 3.756 -10.560 1.00 77.19 93 ILE A N 1
ATOM 696 C CA . ILE A 1 93 ? 10.058 4.606 -11.287 1.00 77.19 93 ILE A CA 1
ATOM 697 C C . ILE A 1 93 ? 8.966 5.009 -10.305 1.00 77.19 93 ILE A C 1
ATOM 699 O O . ILE A 1 93 ? 8.476 4.165 -9.563 1.00 77.19 93 ILE A O 1
ATOM 703 N N . ILE A 1 94 ? 8.613 6.288 -10.255 1.00 78.62 94 ILE A N 1
ATOM 704 C CA . ILE A 1 94 ? 7.441 6.765 -9.531 1.00 78.62 94 ILE A CA 1
ATOM 705 C C . ILE A 1 94 ? 6.343 6.969 -10.565 1.00 78.62 94 ILE A C 1
ATOM 707 O O . ILE A 1 94 ? 6.456 7.813 -11.454 1.00 78.62 94 ILE A O 1
ATOM 711 N N . THR A 1 95 ? 5.289 6.181 -10.419 1.00 75.00 95 THR A N 1
ATOM 712 C CA . THR A 1 95 ? 4.056 6.286 -11.200 1.00 75.00 95 THR A CA 1
ATOM 713 C C . THR A 1 95 ? 2.993 6.965 -10.356 1.00 75.00 95 THR A C 1
ATOM 715 O O . THR A 1 95 ? 2.966 6.795 -9.134 1.00 75.00 95 THR A O 1
ATOM 718 N N . GLN A 1 96 ? 2.118 7.735 -10.989 1.00 75.75 96 GLN A N 1
ATOM 719 C CA . GLN A 1 96 ? 0.948 8.318 -10.341 1.00 75.75 96 GLN A CA 1
ATOM 720 C C . GLN A 1 96 ? -0.318 7.666 -10.891 1.00 75.75 96 GLN A C 1
ATOM 722 O O . GLN A 1 96 ? -0.417 7.419 -12.098 1.00 75.75 96 GLN A O 1
ATOM 727 N N . GLN A 1 97 ? -1.296 7.419 -10.012 1.00 67.88 97 GLN A N 1
ATOM 728 C CA . GLN A 1 97 ? -2.629 7.010 -10.448 1.00 67.88 97 GLN A CA 1
ATOM 729 C C . GLN A 1 97 ? -3.184 8.035 -11.425 1.00 67.88 97 GLN A C 1
ATOM 731 O O . GLN A 1 97 ? -3.171 9.232 -11.120 1.00 67.88 97 GLN A O 1
ATOM 736 N N . PRO A 1 98 ? -3.695 7.599 -12.586 1.00 57.22 98 PRO A N 1
ATOM 737 C CA . PRO A 1 98 ? -4.325 8.539 -13.471 1.00 57.22 98 PRO A CA 1
ATOM 738 C C . PRO A 1 98 ? -5.598 9.076 -12.831 1.00 57.22 98 PRO A C 1
ATOM 740 O O . PRO A 1 98 ? -6.364 8.357 -12.183 1.00 57.22 98 PRO A O 1
ATOM 743 N N . GLN A 1 99 ? -5.838 10.360 -13.081 1.00 54.97 99 GLN A N 1
ATOM 744 C CA . GLN A 1 99 ? -7.164 10.959 -12.997 1.00 54.97 99 GLN A CA 1
ATOM 745 C C . GLN A 1 99 ? -8.207 10.060 -13.689 1.00 54.97 99 GLN A C 1
ATOM 747 O O . GLN A 1 99 ? -7.822 9.277 -14.560 1.00 54.97 99 GLN A O 1
ATOM 752 N N . PRO A 1 100 ? -9.511 10.183 -13.364 1.00 51.94 100 PRO A N 1
ATOM 753 C CA . PRO A 1 100 ? -10.537 9.158 -13.610 1.00 51.94 100 PRO A CA 1
ATOM 754 C C . PRO A 1 100 ? -10.660 8.576 -15.032 1.00 51.94 100 PRO A C 1
ATOM 756 O O . PRO A 1 100 ? -11.427 7.638 -15.216 1.00 51.94 100 PRO A O 1
ATOM 759 N N . GLN A 1 101 ? -9.975 9.128 -16.041 1.00 49.41 101 GLN A N 1
ATOM 760 C CA . GLN A 1 101 ? -10.106 8.768 -17.456 1.00 49.41 101 GLN A CA 1
ATOM 761 C C . GLN A 1 101 ? -8.764 8.618 -18.215 1.00 49.41 101 GLN A C 1
ATOM 763 O O . GLN A 1 101 ? -8.770 8.568 -19.442 1.00 49.41 101 GLN A O 1
ATOM 768 N N . GLY A 1 102 ? -7.614 8.555 -17.530 1.00 51.97 102 GLY A N 1
ATOM 769 C CA . GLY A 1 102 ? -6.288 8.369 -18.152 1.00 51.97 102 GLY A CA 1
ATOM 770 C C . GLY A 1 102 ? -5.645 7.020 -17.813 1.00 51.97 102 GLY A C 1
ATOM 771 O O . GLY A 1 102 ? -6.062 6.365 -16.866 1.00 51.97 102 GLY A O 1
ATOM 772 N N . GLY A 1 103 ? -4.633 6.586 -18.568 1.00 58.50 103 GLY A N 1
ATOM 773 C CA . GLY A 1 103 ? -3.722 5.505 -18.156 1.00 58.50 103 GLY A CA 1
ATOM 774 C C . GLY A 1 103 ? -2.629 6.029 -17.215 1.00 58.50 103 GLY A C 1
ATOM 775 O O . GLY A 1 103 ? -2.394 7.233 -17.178 1.00 58.50 103 GLY A O 1
ATOM 776 N N . TRP A 1 104 ? -1.980 5.151 -16.444 1.00 66.25 104 TRP A N 1
ATOM 777 C CA . TRP A 1 104 ? -0.924 5.531 -15.490 1.00 66.25 104 TRP A CA 1
ATOM 778 C C . TRP A 1 104 ? 0.177 6.368 -16.146 1.00 66.25 104 TRP A C 1
ATOM 780 O O . TRP A 1 104 ? 0.610 6.062 -17.256 1.00 66.25 104 TRP A O 1
ATOM 790 N N . MET A 1 105 ? 0.623 7.411 -15.443 1.00 68.06 105 MET A N 1
ATOM 791 C CA . MET A 1 105 ? 1.667 8.316 -15.918 1.00 68.06 105 MET A CA 1
ATOM 792 C C . MET A 1 105 ? 2.928 8.153 -15.069 1.00 68.06 105 MET A C 1
ATOM 794 O O . MET A 1 105 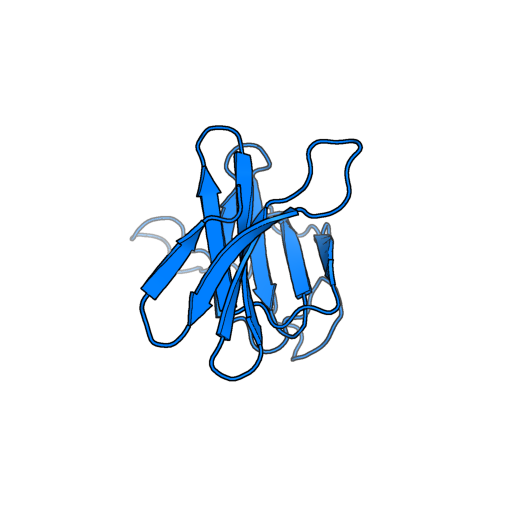? 2.877 8.250 -13.838 1.00 68.06 105 MET A O 1
ATOM 798 N N . ASP A 1 106 ? 4.057 7.908 -15.733 1.00 72.00 106 ASP A N 1
ATOM 799 C CA . ASP A 1 106 ? 5.381 7.985 -15.119 1.00 72.00 106 ASP A CA 1
ATOM 800 C C . ASP A 1 106 ? 5.682 9.456 -14.823 1.00 72.00 106 ASP A C 1
ATOM 802 O O . ASP A 1 106 ? 5.769 10.271 -15.738 1.00 72.00 106 ASP A O 1
ATOM 806 N N . ILE A 1 107 ? 5.837 9.810 -13.548 1.00 71.50 107 ILE A N 1
ATOM 807 C CA . ILE A 1 107 ? 6.113 11.199 -13.145 1.00 71.50 107 ILE A CA 1
ATOM 808 C C . ILE A 1 107 ? 7.591 11.426 -12.836 1.00 71.50 107 ILE A C 1
ATOM 810 O O . ILE A 1 107 ? 8.100 12.545 -12.922 1.00 71.50 107 ILE A O 1
ATOM 814 N N . ALA A 1 108 ? 8.299 10.363 -12.455 1.00 72.06 108 ALA A N 1
ATOM 815 C CA . ALA A 1 108 ? 9.718 10.424 -12.178 1.00 72.06 108 ALA A CA 1
ATOM 816 C C . ALA A 1 108 ? 10.374 9.055 -12.328 1.00 72.06 108 ALA A C 1
ATOM 818 O O . ALA A 1 108 ? 9.768 8.013 -12.092 1.00 72.06 108 ALA A O 1
ATOM 819 N N . TYR A 1 109 ? 11.661 9.064 -12.634 1.00 68.75 109 TYR A N 1
ATOM 820 C CA . TYR A 1 109 ? 12.497 7.878 -12.648 1.00 68.75 109 TYR A CA 1
ATOM 821 C C . TYR A 1 109 ? 13.854 8.186 -12.009 1.00 68.75 109 TYR A C 1
ATOM 823 O O . TYR A 1 109 ? 14.390 9.285 -12.135 1.00 68.75 109 TYR A O 1
ATOM 831 N N . ALA A 1 110 ? 14.418 7.208 -11.303 1.00 59.91 110 ALA A N 1
ATOM 832 C CA . ALA A 1 110 ? 15.704 7.303 -10.645 1.00 59.91 110 ALA A CA 1
ATOM 833 C C . ALA A 1 110 ? 16.705 6.275 -11.177 1.00 59.91 110 ALA A C 1
ATOM 835 O O . ALA A 1 110 ? 16.498 5.061 -11.049 1.00 59.91 110 ALA A O 1
ATOM 836 N N . LYS A 1 111 ? 17.856 6.768 -11.652 1.00 58.62 111 LYS A N 1
ATOM 837 C CA . LYS A 1 111 ? 19.052 5.964 -11.942 1.00 58.62 111 LYS A CA 1
ATOM 838 C C . LYS A 1 111 ? 20.129 6.302 -10.924 1.00 58.62 111 LYS A C 1
ATOM 840 O O . LYS A 1 111 ? 20.471 7.466 -10.754 1.00 58.62 111 LYS A O 1
ATOM 845 N N . ARG A 1 112 ? 20.692 5.293 -10.248 1.00 58.16 112 ARG A N 1
ATOM 846 C CA . ARG A 1 112 ? 21.867 5.458 -9.362 1.00 58.16 112 ARG A CA 1
ATOM 847 C C . ARG A 1 112 ? 21.742 6.649 -8.380 1.00 58.16 112 ARG A C 1
ATOM 849 O O . ARG A 1 112 ? 22.647 7.465 -8.280 1.00 58.16 112 ARG A O 1
ATOM 856 N N . ARG A 1 113 ? 20.634 6.693 -7.622 1.00 55.66 113 ARG A N 1
ATOM 857 C CA . ARG A 1 113 ? 20.299 7.682 -6.564 1.00 55.66 113 ARG A CA 1
ATOM 858 C C . ARG A 1 113 ? 19.931 9.109 -7.012 1.00 55.66 113 ARG A C 1
ATOM 860 O O . ARG A 1 113 ? 19.639 9.916 -6.137 1.00 55.66 113 ARG A O 1
ATOM 867 N N . THR A 1 114 ? 19.854 9.409 -8.307 1.00 54.22 114 THR A N 1
ATOM 868 C CA . THR A 1 114 ? 19.353 10.709 -8.795 1.00 54.22 114 THR A CA 1
ATOM 869 C C . THR A 1 114 ? 17.921 10.567 -9.294 1.00 54.22 114 THR A C 1
ATOM 871 O O . THR A 1 114 ? 17.667 9.683 -10.105 1.00 54.22 114 THR A O 1
ATOM 874 N N . LEU A 1 115 ? 16.998 11.406 -8.808 1.00 62.12 115 LEU A N 1
ATOM 875 C CA . LEU A 1 115 ? 15.606 11.463 -9.269 1.00 62.12 115 LEU A CA 1
ATOM 876 C C . LEU A 1 115 ? 15.500 12.427 -10.462 1.00 62.12 115 LEU A C 1
ATOM 878 O O . LEU A 1 115 ? 15.955 13.566 -10.369 1.00 62.12 115 LEU A O 1
ATOM 882 N N . HIS A 1 116 ? 14.893 11.985 -11.559 1.00 61.94 116 HIS A N 1
ATOM 883 C CA . HIS A 1 116 ? 14.598 12.795 -12.738 1.00 61.94 116 HIS A CA 1
ATOM 884 C C . HIS A 1 116 ? 13.085 12.843 -12.932 1.00 61.94 116 HIS A C 1
ATOM 886 O O . HIS A 1 116 ? 12.448 11.795 -13.005 1.00 61.94 116 HIS A O 1
ATOM 892 N N . PHE A 1 117 ? 12.519 14.043 -13.003 1.00 62.81 117 PHE A N 1
ATOM 893 C CA . PHE A 1 117 ? 11.106 14.236 -13.320 1.00 62.81 117 PHE A CA 1
ATOM 894 C C . PHE A 1 117 ? 10.913 14.153 -14.834 1.00 62.81 117 PHE A C 1
ATOM 896 O O . PHE A 1 117 ? 11.731 14.691 -15.584 1.00 62.81 117 PHE A O 1
ATOM 903 N N . VAL A 1 118 ? 9.862 13.464 -15.273 1.00 59.53 118 VAL A N 1
ATOM 904 C CA . VAL A 1 118 ? 9.483 13.401 -16.688 1.00 59.53 118 VAL A CA 1
ATOM 905 C C . VAL A 1 118 ? 8.445 14.502 -16.907 1.00 59.53 118 VAL A C 1
ATOM 907 O O . VAL A 1 118 ? 7.396 14.478 -16.268 1.00 59.53 118 VAL A O 1
ATOM 910 N N . SER A 1 119 ? 8.788 15.517 -17.707 1.00 49.91 119 SER A N 1
ATOM 911 C CA . SER A 1 119 ? 7.887 16.617 -18.092 1.00 49.91 119 SER A CA 1
ATOM 912 C C . SER A 1 119 ? 7.075 16.275 -19.328 1.00 49.91 119 SER A C 1
ATOM 914 O O . SER A 1 119 ? 7.714 15.742 -20.267 1.00 49.91 119 SER A O 1
#

Organism: NCBI:txid392032

Foldseek 3Di:
DDDDDPPDPDDDDQAAPPEDDDQLRHFAQWQEWDADPVQCWIFIRGDFFTKIGHSDPPDSDMDTPGGRFQWHYWDADPVGWIWTWGDDDQKTWIWTDDDPPDDIDTQWMDDPPDIDGDD

Radius of gyration: 15.59 Å; chains: 1; bounding box: 37×34×46 Å

pLDDT: mean 79.49, std 12.63, range [49.41, 94.81]

Secondary structure (DSSP, 8-state):
-B--STT----B--S--S-SSSSTT--SSEEEEEEETTTTEEEEEETTEEEEEESSTT---EEEEE-S--EEEEEE-TT--EEEEEEETTEEEEEE---TTS--EEEEEEETTEEEE--